Protein AF-A0A350F358-F1 (afdb_monomer)

pLDDT: mean 96.45, std 3.82, range [71.81, 98.81]

Structure (mmCIF, N/CA/C/O backbone):
data_AF-A0A350F358-F1
#
_entry.id   AF-A0A350F358-F1
#
loop_
_atom_site.group_PDB
_atom_site.id
_atom_site.type_symbol
_atom_site.label_atom_id
_atom_site.label_alt_id
_atom_site.label_comp_id
_atom_site.label_asym_id
_atom_site.label_entity_id
_atom_site.label_seq_id
_atom_site.pdbx_PDB_ins_code
_atom_site.Cartn_x
_atom_site.Cartn_y
_atom_site.Cartn_z
_atom_site.occupancy
_atom_site.B_iso_or_equiv
_atom_site.auth_seq_id
_atom_site.auth_comp_id
_atom_site.auth_asym_id
_atom_site.auth_atom_id
_atom_site.pdbx_PDB_model_num
ATOM 1 N N . PRO A 1 1 ? -9.830 5.847 17.954 1.00 71.81 1 PRO A N 1
ATOM 2 C CA . PRO A 1 1 ? -9.070 6.043 16.691 1.00 71.81 1 PRO A CA 1
ATOM 3 C C . PRO A 1 1 ? -8.195 4.807 16.429 1.00 71.81 1 PRO A C 1
ATOM 5 O O . PRO A 1 1 ? -7.842 4.141 17.400 1.00 71.81 1 PRO A O 1
ATOM 8 N N . GLY A 1 2 ? -7.980 4.416 15.168 1.00 80.62 2 GLY A N 1
ATOM 9 C CA . GLY A 1 2 ? -7.288 3.172 14.811 1.00 80.62 2 GLY A CA 1
ATOM 10 C C . GLY A 1 2 ? -8.138 1.917 15.013 1.00 80.62 2 GLY A C 1
ATOM 11 O O . GLY A 1 2 ? -8.545 1.282 14.049 1.00 80.62 2 GLY A O 1
ATOM 12 N N . LYS A 1 3 ? -8.483 1.584 16.267 1.00 89.88 3 LYS A N 1
ATOM 13 C CA . LYS A 1 3 ? -9.293 0.403 16.656 1.00 89.88 3 LYS A CA 1
ATOM 14 C C . LYS A 1 3 ? -8.821 -0.907 15.989 1.00 89.88 3 LYS A C 1
ATOM 16 O O . LYS A 1 3 ? -9.648 -1.728 15.613 1.00 89.88 3 LYS A O 1
ATOM 21 N N . GLY A 1 4 ? -7.509 -1.061 15.801 1.00 91.50 4 GLY A N 1
ATOM 22 C CA . GLY A 1 4 ? -6.914 -2.222 15.130 1.00 91.50 4 GLY A CA 1
ATOM 23 C C . GLY A 1 4 ? -6.995 -2.212 13.600 1.00 91.50 4 GLY A C 1
ATOM 24 O O . GLY A 1 4 ? -6.501 -3.153 12.992 1.00 91.50 4 GLY A O 1
ATOM 25 N N . ARG A 1 5 ? -7.560 -1.166 12.979 1.00 97.88 5 ARG A N 1
ATOM 26 C CA . ARG A 1 5 ? -7.652 -1.067 11.519 1.00 97.88 5 ARG A CA 1
ATOM 27 C C . ARG A 1 5 ? -6.280 -0.915 10.870 1.00 97.88 5 ARG A C 1
ATOM 29 O O . ARG A 1 5 ? -5.433 -0.162 11.368 1.00 97.88 5 ARG A O 1
ATOM 36 N N . HIS A 1 6 ? -6.107 -1.588 9.740 1.00 98.44 6 HIS A N 1
ATOM 37 C CA . HIS A 1 6 ? -4.877 -1.647 8.965 1.00 98.44 6 HIS A CA 1
ATOM 38 C C . HIS A 1 6 ? -5.001 -0.879 7.647 1.00 98.44 6 HIS A C 1
ATOM 40 O O . HIS A 1 6 ? -5.794 -1.234 6.781 1.00 98.44 6 HIS A O 1
ATOM 46 N N . ILE A 1 7 ? -4.184 0.162 7.494 1.00 98.69 7 ILE A N 1
ATOM 47 C CA . ILE A 1 7 ? -4.038 0.925 6.253 1.00 98.69 7 ILE A CA 1
ATOM 48 C C . ILE A 1 7 ? -2.771 0.464 5.526 1.00 98.69 7 ILE A C 1
ATOM 50 O O . ILE A 1 7 ? -1.686 0.441 6.119 1.00 98.69 7 ILE A O 1
AT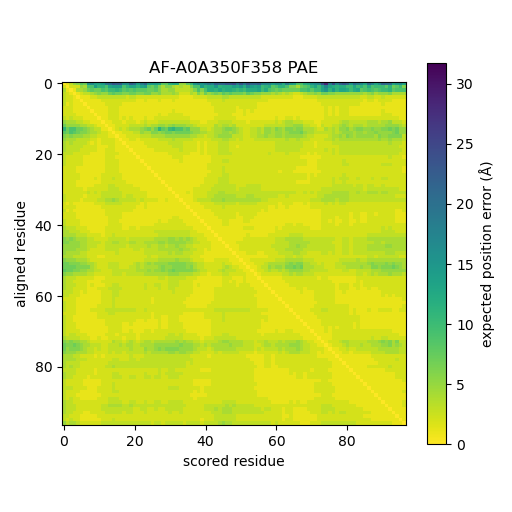OM 54 N N . VAL A 1 8 ? -2.902 0.124 4.246 1.00 98.81 8 VAL A N 1
ATOM 55 C CA . VAL A 1 8 ? -1.782 -0.204 3.358 1.00 98.81 8 VAL A CA 1
ATOM 56 C C . VAL A 1 8 ? -1.598 0.922 2.347 1.00 98.81 8 VAL A C 1
ATOM 58 O O . VAL A 1 8 ? -2.528 1.295 1.642 1.00 98.81 8 VAL A O 1
ATOM 61 N N . PHE A 1 9 ? -0.391 1.469 2.288 1.00 98.81 9 PHE A N 1
ATOM 62 C CA . PHE A 1 9 ? 0.006 2.544 1.386 1.00 98.81 9 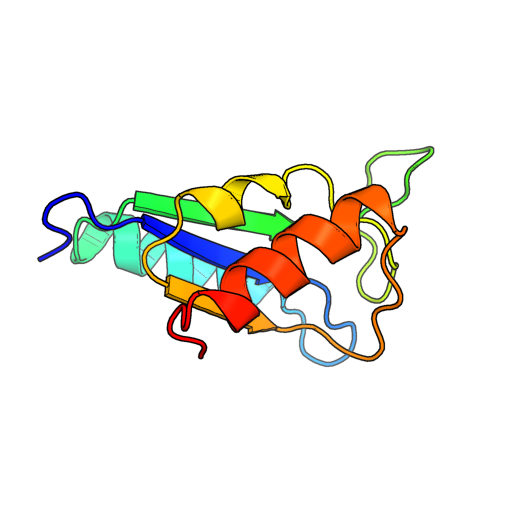PHE A CA 1
ATOM 63 C C . PHE A 1 9 ? 0.852 1.956 0.256 1.00 98.81 9 PHE A C 1
ATOM 65 O O . PHE A 1 9 ? 1.882 1.344 0.534 1.00 98.81 9 PHE A O 1
ATOM 72 N N . LEU A 1 10 ? 0.436 2.141 -0.996 1.00 98.50 10 LEU A N 1
ATOM 73 C CA . LEU A 1 10 ? 1.169 1.694 -2.182 1.00 98.50 10 LEU A CA 1
ATOM 74 C C . LEU A 1 10 ? 1.908 2.894 -2.791 1.00 98.50 10 LEU A C 1
ATOM 76 O O . LEU A 1 10 ? 1.287 3.723 -3.457 1.00 98.50 10 LEU A O 1
ATOM 80 N N . ALA A 1 11 ? 3.215 3.001 -2.535 1.00 98.06 11 ALA A N 1
ATOM 81 C CA . ALA A 1 11 ? 4.087 4.040 -3.080 1.00 98.06 11 ALA A CA 1
ATOM 82 C C . ALA A 1 11 ? 4.828 3.521 -4.318 1.00 98.06 11 ALA A C 1
ATOM 84 O O . ALA A 1 11 ? 5.607 2.572 -4.244 1.00 98.06 11 ALA A O 1
ATOM 85 N N . GLY A 1 12 ? 4.595 4.146 -5.465 1.00 95.62 12 GLY A N 1
ATOM 86 C CA . GLY A 1 12 ? 5.244 3.767 -6.720 1.00 95.62 12 GLY A CA 1
ATOM 87 C C . GLY A 1 12 ? 5.075 4.773 -7.849 1.00 95.62 12 GLY A C 1
ATOM 88 O O . GLY A 1 12 ? 5.414 4.473 -8.991 1.00 95.62 12 GLY A O 1
ATOM 89 N N . ASP A 1 13 ? 4.520 5.949 -7.567 1.00 94.00 13 ASP A N 1
ATOM 90 C CA . ASP A 1 13 ? 4.475 7.058 -8.510 1.00 94.00 13 ASP A CA 1
ATOM 91 C C . ASP A 1 13 ? 5.840 7.754 -8.613 1.00 94.00 13 ASP A C 1
ATOM 93 O O . ASP A 1 13 ? 6.490 8.001 -7.597 1.00 94.00 13 ASP A O 1
ATOM 97 N N . HIS A 1 14 ? 6.241 8.081 -9.844 1.00 88.19 14 HIS A N 1
ATOM 98 C CA . HIS A 1 14 ? 7.547 8.652 -10.183 1.00 88.19 14 HIS A CA 1
ATOM 99 C C . HIS A 1 14 ? 7.525 10.167 -10.443 1.00 88.19 14 HIS A C 1
ATOM 101 O O . HIS A 1 14 ? 8.580 10.746 -10.692 1.00 88.19 14 HIS A O 1
ATOM 107 N N . GLU A 1 15 ? 6.360 10.822 -10.392 1.00 89.19 15 GLU A N 1
ATOM 108 C CA . GLU A 1 15 ? 6.228 12.264 -10.646 1.00 89.19 15 GLU A CA 1
ATOM 109 C C . GLU A 1 15 ? 6.131 13.075 -9.343 1.00 89.19 15 GLU A C 1
ATOM 111 O O . GLU A 1 15 ? 6.658 14.184 -9.256 1.00 89.19 15 GLU A O 1
ATOM 116 N N . TYR A 1 16 ? 5.499 12.517 -8.308 1.00 92.31 16 TYR A N 1
ATOM 117 C CA . TYR A 1 16 ? 5.114 13.230 -7.086 1.00 92.31 16 TYR A CA 1
ATOM 118 C C . TYR A 1 16 ? 5.767 12.694 -5.807 1.00 92.31 16 TYR A C 1
ATOM 120 O O . TYR A 1 16 ? 5.360 13.053 -4.699 1.00 92.31 16 TYR A O 1
ATOM 128 N N . ARG A 1 17 ? 6.797 11.852 -5.950 1.00 93.31 17 ARG A N 1
ATOM 129 C CA . ARG A 1 17 ? 7.618 11.326 -4.845 1.00 93.31 17 ARG A CA 1
ATOM 130 C C . ARG A 1 17 ? 6.784 10.642 -3.758 1.00 93.31 17 ARG A C 1
ATOM 132 O O . ARG A 1 17 ? 6.865 10.954 -2.563 1.00 93.31 17 ARG A O 1
ATOM 139 N N . SER A 1 18 ? 5.934 9.710 -4.185 1.00 95.75 18 SER A N 1
ATOM 140 C CA . SER A 1 18 ? 5.081 8.912 -3.291 1.00 95.75 18 SER A CA 1
ATOM 141 C C . SER A 1 18 ? 5.879 8.173 -2.202 1.00 95.75 18 SER A C 1
ATOM 143 O O . SER A 1 18 ? 5.409 8.015 -1.074 1.00 95.75 18 SER A O 1
ATOM 145 N N . GLU A 1 19 ? 7.124 7.808 -2.505 1.00 95.38 19 GLU A N 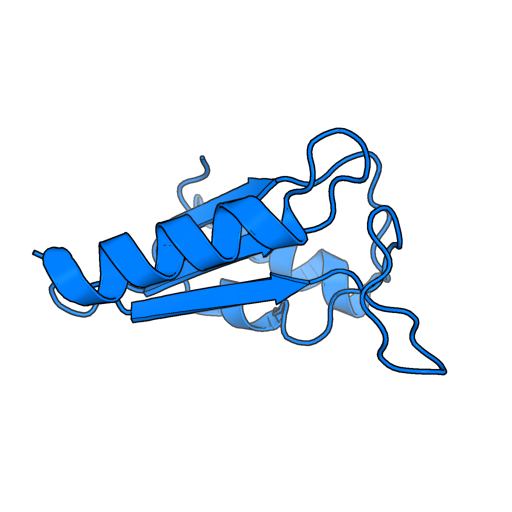1
ATOM 146 C CA . GLU A 1 19 ? 8.093 7.172 -1.619 1.00 95.38 19 GLU A CA 1
ATOM 147 C C . GLU A 1 19 ? 8.574 8.061 -0.462 1.00 95.38 19 GLU A C 1
ATOM 149 O O . GLU A 1 19 ? 9.101 7.548 0.520 1.00 95.38 19 GLU A O 1
ATOM 154 N N . GLU A 1 20 ? 8.364 9.377 -0.526 1.00 96.31 20 GLU A N 1
ATOM 155 C CA . GLU A 1 20 ? 8.650 10.297 0.583 1.00 96.31 20 GLU A CA 1
ATOM 156 C C . GLU A 1 20 ? 7.370 10.698 1.325 1.00 96.31 20 GLU A C 1
ATOM 158 O O . GLU A 1 20 ? 7.328 10.736 2.561 1.00 96.31 20 GLU A O 1
ATOM 163 N N . THR A 1 21 ? 6.298 10.963 0.575 1.00 97.19 21 THR A N 1
ATOM 164 C CA . THR A 1 21 ? 5.047 11.502 1.124 1.00 97.19 21 THR A CA 1
ATOM 165 C C . THR A 1 21 ? 4.235 10.458 1.892 1.00 97.19 21 THR A C 1
ATOM 167 O O . THR A 1 21 ? 3.778 10.740 3.007 1.00 97.19 21 THR A O 1
ATOM 170 N N . LEU A 1 22 ? 4.086 9.234 1.368 1.00 98.06 22 LEU A N 1
ATOM 171 C CA . LEU A 1 22 ? 3.292 8.197 2.035 1.00 98.06 22 LEU A CA 1
ATOM 172 C C . LEU A 1 22 ? 3.915 7.718 3.356 1.00 98.06 22 LEU A C 1
ATOM 174 O O . LEU A 1 22 ? 3.168 7.599 4.331 1.00 98.06 22 LEU A O 1
ATOM 178 N N . PRO A 1 23 ? 5.243 7.510 3.482 1.00 98.19 23 PRO A N 1
ATOM 179 C CA . PRO A 1 23 ? 5.853 7.196 4.776 1.00 98.19 23 PRO A CA 1
ATOM 180 C C . PRO A 1 23 ? 5.639 8.275 5.833 1.00 98.19 23 PRO A C 1
ATOM 182 O O . PRO A 1 23 ? 5.385 7.954 6.998 1.00 98.19 23 PRO A O 1
ATOM 185 N N . ALA A 1 24 ? 5.706 9.553 5.452 1.00 98.25 24 ALA A N 1
ATOM 186 C CA . ALA A 1 24 ? 5.439 10.653 6.372 1.00 98.25 24 ALA A CA 1
ATOM 187 C C . ALA A 1 24 ? 3.986 10.618 6.874 1.00 98.25 24 A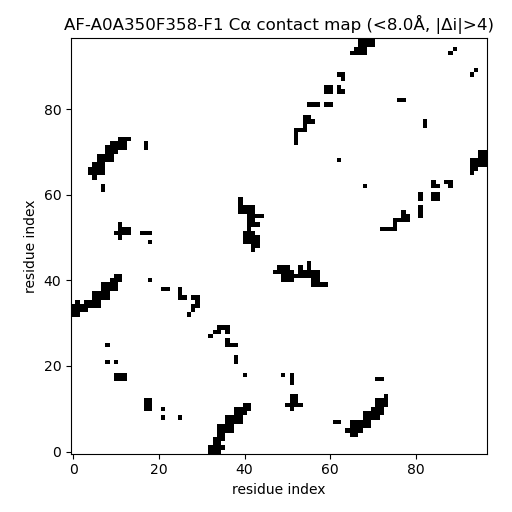LA A C 1
ATOM 189 O O . ALA A 1 24 ? 3.747 10.661 8.085 1.00 98.25 24 ALA A O 1
ATOM 190 N N . LEU A 1 25 ? 3.022 10.457 5.962 1.00 98.38 25 LEU A N 1
ATOM 191 C CA . LEU A 1 25 ? 1.602 10.358 6.303 1.00 98.38 25 LEU A CA 1
ATOM 192 C C . LEU A 1 25 ? 1.301 9.126 7.171 1.00 98.38 25 LEU A C 1
ATOM 194 O O . LEU A 1 25 ? 0.644 9.242 8.207 1.00 98.38 25 LEU A O 1
ATOM 198 N N . ALA A 1 26 ? 1.831 7.959 6.802 1.00 98.38 26 ALA A N 1
ATOM 199 C CA . ALA A 1 26 ? 1.673 6.717 7.551 1.00 98.38 26 ALA A CA 1
ATOM 200 C C . ALA A 1 26 ? 2.190 6.851 8.991 1.00 98.38 26 ALA A C 1
ATOM 202 O O . ALA A 1 26 ? 1.510 6.429 9.930 1.00 98.38 26 ALA A O 1
ATOM 203 N N . ARG A 1 27 ? 3.352 7.495 9.186 1.00 98.19 27 ARG A N 1
ATOM 204 C CA . ARG A 1 27 ? 3.913 7.780 10.518 1.00 98.19 27 ARG A CA 1
ATOM 205 C C . ARG A 1 27 ? 3.014 8.696 11.341 1.00 98.19 27 ARG A C 1
ATOM 207 O O . ARG A 1 27 ? 2.838 8.443 12.533 1.00 98.19 27 ARG A O 1
ATOM 214 N N . LEU A 1 28 ? 2.438 9.735 10.732 1.00 98.19 28 LEU A N 1
ATOM 215 C CA . LEU A 1 28 ? 1.500 10.629 11.415 1.00 98.19 28 LEU A CA 1
ATOM 216 C C . LEU A 1 28 ? 0.230 9.882 11.845 1.00 98.19 28 LEU A C 1
ATOM 218 O O . LEU A 1 28 ? -0.173 9.976 13.004 1.00 98.19 28 LEU A O 1
ATOM 222 N N . LEU A 1 29 ? -0.361 9.084 10.952 1.00 97.94 29 LEU A N 1
ATOM 223 C CA . LEU A 1 29 ? -1.564 8.295 11.237 1.00 97.94 29 LEU A CA 1
ATOM 224 C C . LEU A 1 29 ? -1.324 7.222 12.304 1.00 97.94 29 LEU A C 1
ATOM 226 O O . LEU A 1 29 ? -2.158 7.046 13.195 1.00 97.94 29 LEU A O 1
ATOM 230 N N . ALA A 1 30 ? -0.170 6.557 12.273 1.00 97.31 30 ALA A N 1
ATOM 231 C CA . ALA A 1 30 ? 0.207 5.589 13.294 1.00 97.31 30 ALA A CA 1
ATOM 232 C C . ALA A 1 30 ? 0.399 6.265 14.662 1.00 97.31 30 ALA A C 1
ATOM 234 O O . ALA A 1 30 ? -0.203 5.848 15.651 1.00 97.31 30 ALA A O 1
ATOM 235 N N . LYS A 1 31 ? 1.183 7.352 14.719 1.00 96.88 31 LYS A N 1
ATOM 236 C CA . LYS A 1 31 ? 1.540 8.034 15.973 1.00 96.88 31 LYS A CA 1
ATOM 237 C C . LYS A 1 31 ? 0.367 8.773 16.616 1.00 96.88 31 LYS A C 1
ATOM 239 O O . LYS A 1 31 ? 0.217 8.727 17.833 1.00 96.88 31 LYS A O 1
ATOM 244 N N . HIS A 1 32 ? -0.431 9.480 15.821 1.00 97.06 32 HIS A N 1
ATOM 245 C CA . HIS A 1 32 ? -1.459 10.391 16.335 1.00 97.06 32 HIS A CA 1
ATOM 246 C C . HIS A 1 32 ? -2.868 9.796 16.303 1.00 97.06 32 HIS A C 1
ATOM 248 O O . HIS A 1 32 ? -3.728 10.227 17.069 1.00 97.06 32 HIS A O 1
ATOM 254 N N . HIS A 1 33 ? -3.111 8.791 15.457 1.00 96.62 33 HIS A N 1
ATOM 255 C CA . HIS A 1 33 ? -4.445 8.220 15.268 1.00 96.62 33 HIS A CA 1
ATOM 256 C C . HIS A 1 33 ? -4.519 6.705 15.514 1.00 96.62 33 HIS A C 1
ATOM 258 O O . HIS A 1 33 ? -5.615 6.148 15.453 1.00 96.62 33 HIS A O 1
ATOM 264 N N . GLY A 1 34 ? -3.408 6.044 15.864 1.00 95.94 34 GLY A N 1
ATOM 265 C CA . GLY A 1 34 ? -3.385 4.653 16.332 1.00 95.94 34 GLY A CA 1
ATOM 266 C C . GLY A 1 34 ? -3.712 3.603 15.267 1.00 95.94 34 GLY A C 1
ATOM 267 O O . GLY A 1 34 ? -4.112 2.492 15.615 1.00 95.94 34 GLY A O 1
ATOM 268 N N . PHE A 1 35 ? -3.605 3.945 13.981 1.00 98.19 35 PHE A N 1
ATOM 269 C CA . PHE A 1 35 ? -3.758 2.979 12.892 1.00 98.19 35 PHE A CA 1
ATOM 270 C C . PHE A 1 35 ? -2.528 2.076 12.784 1.00 98.19 35 PHE A C 1
ATOM 272 O O . PHE A 1 35 ? -1.398 2.527 12.975 1.00 98.19 35 PHE A O 1
ATOM 279 N N . LYS A 1 36 ? -2.742 0.809 12.416 1.00 98.19 36 LYS A N 1
ATOM 280 C CA . LYS A 1 36 ? -1.660 -0.021 11.883 1.00 98.19 36 LYS A CA 1
ATOM 281 C C . LYS A 1 36 ? -1.415 0.447 10.449 1.00 98.19 36 LYS A C 1
ATOM 283 O O . LYS A 1 36 ? -2.342 0.430 9.645 1.00 98.19 36 LYS A O 1
ATOM 288 N N . CYS A 1 37 ? -0.194 0.863 10.133 1.00 98.50 37 CYS A N 1
ATOM 289 C CA . CYS A 1 37 ? 0.165 1.348 8.802 1.00 98.50 37 CYS A CA 1
ATOM 290 C C . CYS A 1 37 ? 1.283 0.482 8.219 1.00 98.50 37 CYS A C 1
ATOM 292 O O . CYS A 1 37 ? 2.302 0.279 8.877 1.00 98.50 37 CYS A O 1
ATOM 294 N N . THR A 1 38 ? 1.112 0.025 6.981 1.00 98.69 38 THR A N 1
ATOM 295 C CA . THR A 1 38 ? 2.178 -0.594 6.180 1.00 98.69 38 THR A CA 1
ATOM 296 C C . THR A 1 38 ? 2.390 0.247 4.934 1.00 98.69 38 THR A C 1
ATOM 298 O O . THR A 1 38 ? 1.416 0.585 4.270 1.00 98.69 38 THR A O 1
ATOM 301 N N . VAL A 1 39 ? 3.639 0.576 4.613 1.00 98.62 39 VAL A N 1
ATOM 302 C CA . VAL A 1 39 ? 3.986 1.256 3.360 1.00 98.62 39 VAL A CA 1
ATOM 303 C C . VAL A 1 39 ? 4.783 0.294 2.502 1.00 98.62 39 VAL A C 1
ATOM 305 O O . VAL A 1 39 ? 5.775 -0.264 2.968 1.00 98.62 39 VAL A O 1
ATOM 308 N N . LEU A 1 40 ? 4.311 0.088 1.281 1.00 98.44 40 LEU A N 1
ATOM 309 C CA . LEU A 1 40 ? 4.947 -0.734 0.268 1.00 98.44 40 LEU A CA 1
ATOM 310 C C . LEU A 1 40 ? 5.525 0.177 -0.806 1.00 98.44 40 LEU A C 1
ATOM 312 O O . LEU A 1 40 ? 4.935 1.209 -1.125 1.00 98.44 40 LEU A O 1
ATOM 316 N N . PHE A 1 41 ? 6.663 -0.224 -1.361 1.00 98.06 41 PHE A N 1
ATOM 317 C CA . PHE A 1 41 ? 7.381 0.535 -2.375 1.00 98.06 41 PHE A CA 1
ATOM 318 C C . PHE A 1 41 ? 7.550 -0.303 -3.631 1.00 98.06 41 PHE A C 1
ATOM 320 O O . PHE A 1 41 ? 7.709 -1.523 -3.552 1.00 98.06 41 PHE A O 1
ATOM 327 N N . THR A 1 42 ? 7.567 0.356 -4.783 1.00 97.38 42 THR A N 1
ATOM 328 C CA . THR A 1 42 ? 8.092 -0.258 -5.997 1.00 97.38 42 THR A CA 1
ATOM 329 C C . THR A 1 42 ? 9.613 -0.332 -5.917 1.00 97.38 42 THR A C 1
ATOM 331 O 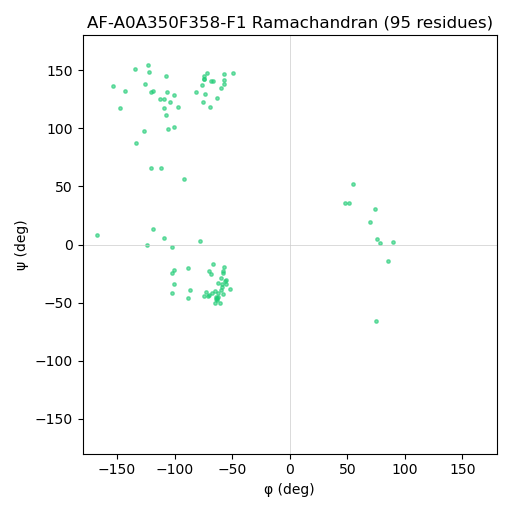O . THR A 1 42 ? 10.274 0.665 -5.615 1.00 97.38 42 THR A O 1
ATOM 334 N N . VAL A 1 43 ? 10.179 -1.511 -6.168 1.00 97.56 43 VAL A N 1
ATOM 335 C CA . VAL A 1 43 ? 11.621 -1.757 -6.016 1.00 97.56 43 VAL A CA 1
ATOM 336 C C . VAL A 1 43 ? 12.199 -2.504 -7.206 1.00 97.56 43 VAL A C 1
ATOM 338 O O . VAL A 1 43 ? 11.512 -3.294 -7.856 1.00 97.56 43 VAL A O 1
ATOM 341 N N . ASP A 1 44 ? 13.477 -2.283 -7.486 1.00 96.56 44 ASP A N 1
ATOM 342 C CA . ASP A 1 44 ? 14.240 -3.118 -8.408 1.00 96.56 44 ASP A CA 1
ATOM 343 C C . ASP A 1 44 ? 14.334 -4.559 -7.858 1.00 96.56 44 ASP A C 1
ATOM 345 O O . ASP A 1 44 ? 14.731 -4.752 -6.707 1.00 96.56 44 ASP A O 1
ATOM 349 N N . PRO A 1 45 ? 13.947 -5.591 -8.629 1.00 94.44 45 PRO A N 1
ATOM 350 C CA . PRO A 1 45 ? 13.944 -6.970 -8.144 1.00 94.44 45 PRO A CA 1
ATOM 351 C C . PRO A 1 45 ? 15.347 -7.562 -7.937 1.00 94.44 45 PRO A C 1
ATOM 353 O O . PRO A 1 45 ? 15.483 -8.527 -7.188 1.00 94.44 45 PRO A O 1
ATOM 356 N N . ALA A 1 46 ? 16.378 -7.029 -8.596 1.00 96.31 46 ALA A N 1
ATOM 357 C CA . ALA A 1 46 ? 17.752 -7.501 -8.477 1.00 96.31 46 ALA A CA 1
ATOM 358 C C . ALA A 1 46 ? 18.493 -6.836 -7.310 1.00 96.31 46 ALA A C 1
ATOM 360 O O . ALA A 1 46 ? 19.266 -7.506 -6.625 1.00 96.31 46 ALA A O 1
ATOM 361 N N . THR A 1 47 ? 18.270 -5.540 -7.076 1.00 97.25 47 THR A N 1
ATOM 362 C CA . THR A 1 47 ? 18.994 -4.777 -6.042 1.00 97.25 47 THR A CA 1
ATOM 363 C C . THR A 1 47 ? 18.185 -4.546 -4.768 1.00 97.25 47 THR A C 1
ATOM 365 O O . THR A 1 47 ? 18.766 -4.362 -3.700 1.00 97.25 47 THR A O 1
ATOM 368 N N . GLY A 1 48 ? 16.853 -4.563 -4.853 1.00 95.50 48 GLY A N 1
ATOM 369 C CA . GLY A 1 48 ? 15.954 -4.196 -3.757 1.00 95.50 48 GLY A CA 1
ATOM 370 C C . GLY A 1 48 ? 15.857 -2.686 -3.505 1.00 95.50 48 GLY A C 1
ATOM 371 O O . GLY A 1 48 ? 15.202 -2.273 -2.548 1.00 95.50 48 GLY A O 1
ATOM 372 N N . GLU A 1 49 ? 16.492 -1.855 -4.334 1.00 97.31 49 GLU A N 1
ATOM 373 C CA . GLU A 1 49 ? 16.416 -0.398 -4.213 1.00 97.31 49 GLU A CA 1
ATOM 374 C C . GLU A 1 49 ? 15.040 0.127 -4.631 1.00 97.31 49 GLU A C 1
ATOM 376 O O . GLU A 1 49 ? 14.395 -0.420 -5.525 1.00 97.31 49 GLU A O 1
ATOM 381 N N . ILE A 1 50 ? 14.592 1.215 -4.001 1.00 96.25 50 ILE A N 1
ATOM 382 C CA . ILE A 1 50 ? 13.329 1.871 -4.357 1.00 96.25 50 ILE A CA 1
ATOM 383 C C . ILE A 1 50 ? 13.482 2.524 -5.729 1.00 96.25 50 ILE A C 1
ATOM 385 O O . ILE A 1 50 ? 14.279 3.444 -5.904 1.00 96.25 50 ILE A O 1
ATOM 389 N N . VAL A 1 51 ? 12.668 2.074 -6.681 1.00 95.31 51 VAL A N 1
ATOM 390 C CA . VAL A 1 51 ? 12.606 2.618 -8.038 1.00 95.31 51 VAL A CA 1
ATOM 391 C C . VAL A 1 51 ? 11.149 2.975 -8.323 1.00 95.31 51 VAL A C 1
ATOM 393 O O . VAL A 1 51 ? 10.346 2.090 -8.649 1.00 95.31 51 VAL A O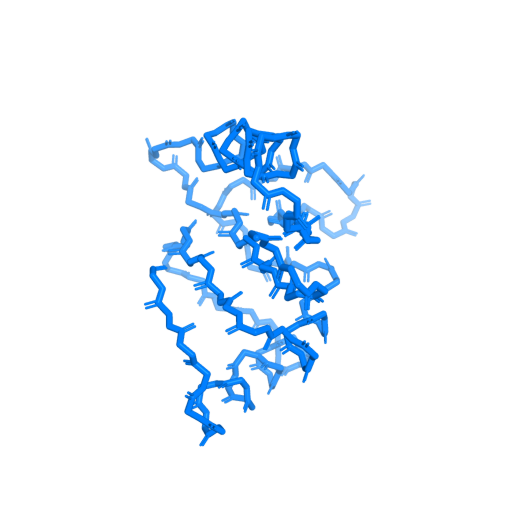 1
ATOM 396 N N . PRO A 1 52 ? 10.768 4.256 -8.167 1.00 92.12 52 PRO A N 1
ATOM 397 C CA . PRO A 1 52 ? 9.435 4.722 -8.519 1.00 92.12 52 PRO A CA 1
ATOM 398 C C . PRO A 1 52 ? 9.130 4.428 -9.990 1.00 92.12 52 PRO A C 1
ATOM 400 O O . PRO A 1 52 ? 10.004 4.528 -10.849 1.00 92.12 52 PRO A O 1
ATOM 403 N N . GLY A 1 53 ? 7.893 4.049 -10.295 1.00 91.38 53 GLY A N 1
ATOM 404 C CA . GLY A 1 53 ? 7.492 3.665 -11.647 1.00 91.38 53 GLY A CA 1
ATOM 405 C C . GLY A 1 53 ? 7.752 2.196 -11.995 1.00 91.38 53 GLY A C 1
ATOM 406 O O . GLY A 1 53 ? 7.153 1.719 -12.953 1.00 91.38 53 GLY A O 1
ATOM 407 N N . ASN A 1 54 ? 8.548 1.453 -11.218 1.00 93.25 54 ASN A N 1
ATOM 408 C CA . ASN A 1 54 ? 8.783 0.034 -11.484 1.00 93.25 54 ASN A CA 1
ATOM 409 C C . ASN A 1 54 ? 7.574 -0.840 -11.108 1.00 93.25 54 ASN A C 1
ATOM 411 O O . ASN A 1 54 ? 6.957 -0.658 -10.065 1.00 93.25 54 ASN A O 1
ATOM 415 N N . SER A 1 55 ? 7.287 -1.867 -11.900 1.00 96.00 55 SER A N 1
ATOM 416 C CA . SER A 1 55 ? 6.172 -2.787 -11.666 1.00 96.00 55 SER A CA 1
ATOM 417 C C . SER A 1 55 ? 6.586 -4.006 -10.851 1.00 96.00 55 SER A C 1
ATOM 419 O O . SER A 1 55 ? 6.402 -5.139 -11.270 1.00 96.00 55 SER A O 1
ATOM 421 N N . ASN A 1 56 ? 7.141 -3.778 -9.664 1.00 97.62 56 ASN A N 1
ATOM 422 C CA . ASN A 1 56 ? 7.457 -4.836 -8.708 1.00 97.62 56 ASN A CA 1
ATOM 423 C C . ASN A 1 56 ? 7.308 -4.308 -7.280 1.00 97.62 56 ASN A C 1
ATOM 425 O O . ASN A 1 56 ? 8.032 -3.397 -6.886 1.00 97.62 56 ASN A O 1
ATOM 429 N N . MET A 1 57 ? 6.385 -4.884 -6.512 1.00 98.00 57 MET A N 1
ATOM 430 C CA . MET A 1 57 ? 6.069 -4.463 -5.147 1.00 98.00 57 MET A CA 1
ATOM 431 C C . MET A 1 57 ? 5.988 -5.670 -4.201 1.00 98.00 57 MET A C 1
ATOM 433 O O . MET A 1 57 ? 4.909 -6.226 -3.979 1.00 98.00 57 MET A O 1
ATOM 437 N N . PRO A 1 58 ? 7.123 -6.094 -3.622 1.00 97.81 58 PRO A N 1
ATOM 438 C CA . PRO A 1 58 ? 7.136 -7.123 -2.591 1.00 97.81 58 PRO A CA 1
ATOM 439 C C . PRO A 1 58 ? 6.251 -6.736 -1.399 1.00 97.81 58 PRO A C 1
ATOM 441 O O . PRO A 1 58 ? 6.270 -5.589 -0.949 1.00 97.81 58 PRO A O 1
ATOM 444 N N . GLY A 1 59 ? 5.484 -7.692 -0.871 1.00 97.94 59 GLY A N 1
ATOM 445 C CA . GLY A 1 59 ? 4.581 -7.462 0.257 1.00 97.94 59 GLY A CA 1
ATOM 446 C C . GLY A 1 59 ? 3.165 -7.029 -0.130 1.00 97.94 59 GLY A C 1
ATOM 447 O O . GLY A 1 59 ? 2.357 -6.773 0.767 1.00 97.94 59 GLY A O 1
ATOM 448 N N . ILE A 1 60 ? 2.831 -6.938 -1.425 1.00 98.31 60 ILE A N 1
ATOM 449 C CA . ILE A 1 60 ? 1.490 -6.554 -1.906 1.00 98.31 60 ILE A CA 1
ATOM 450 C C . ILE A 1 60 ? 0.373 -7.482 -1.399 1.00 98.31 60 ILE A C 1
ATOM 452 O O . ILE A 1 60 ? -0.765 -7.042 -1.248 1.00 98.31 60 ILE A O 1
ATOM 456 N N . GLU A 1 61 ? 0.698 -8.721 -1.021 1.00 98.62 61 GLU A N 1
ATOM 457 C CA . GLU A 1 61 ? -0.194 -9.660 -0.332 1.00 98.62 61 GLU A CA 1
ATOM 458 C C . GLU A 1 61 ? -0.760 -9.121 0.988 1.00 98.62 61 GLU A C 1
ATOM 460 O O . GLU A 1 61 ? -1.805 -9.567 1.454 1.00 98.62 61 GLU A O 1
ATOM 465 N N . THR A 1 62 ? -0.131 -8.095 1.570 1.00 98.69 62 THR A N 1
ATOM 466 C CA . THR A 1 62 ? -0.646 -7.390 2.753 1.00 98.69 62 THR A CA 1
ATOM 467 C C . THR A 1 62 ? -2.046 -6.800 2.516 1.00 98.69 62 THR A C 1
ATOM 469 O O . THR A 1 62 ? -2.811 -6.624 3.471 1.00 98.69 62 THR A O 1
ATOM 472 N N . LEU A 1 63 ? -2.416 -6.527 1.256 1.00 98.62 63 LEU A N 1
ATOM 473 C CA . LEU A 1 63 ? -3.759 -6.075 0.883 1.00 98.62 63 LEU A CA 1
ATOM 474 C C . LEU A 1 63 ? -4.856 -7.084 1.259 1.00 98.62 63 LEU A C 1
ATOM 476 O O . LEU A 1 63 ? -5.973 -6.671 1.587 1.00 98.62 63 LEU A O 1
ATOM 480 N N . ASP A 1 64 ? -4.548 -8.383 1.310 1.00 98.38 64 ASP A N 1
ATOM 481 C CA . ASP A 1 64 ? -5.521 -9.437 1.626 1.00 98.38 64 ASP A CA 1
ATOM 482 C C . ASP A 1 64 ? -6.208 -9.198 2.983 1.00 98.38 64 ASP A C 1
ATOM 484 O O . ASP A 1 64 ? -7.394 -9.488 3.140 1.00 98.38 64 ASP A O 1
ATOM 488 N N . SER A 1 65 ? -5.501 -8.583 3.941 1.00 97.94 65 SER A N 1
ATOM 489 C CA . SER A 1 65 ? -6.019 -8.248 5.277 1.00 97.94 65 SER A CA 1
ATOM 490 C C . SER A 1 65 ? -6.246 -6.751 5.531 1.00 97.94 65 SER A C 1
ATOM 492 O O . SER A 1 65 ? -6.535 -6.368 6.662 1.00 97.94 65 SER A O 1
ATOM 494 N N . ALA A 1 66 ? -6.072 -5.886 4.529 1.00 98.56 66 ALA A N 1
ATOM 495 C CA . ALA A 1 66 ? -6.148 -4.438 4.720 1.00 98.56 66 ALA A CA 1
ATOM 496 C C . ALA A 1 66 ? -7.594 -3.940 4.912 1.00 98.56 66 ALA A C 1
ATOM 498 O O . ALA A 1 66 ? -8.519 -4.385 4.231 1.00 98.56 66 ALA A O 1
ATOM 499 N N . ASP A 1 67 ? -7.788 -2.953 5.784 1.00 98.50 67 ASP A N 1
ATOM 500 C CA . ASP A 1 67 ? -9.066 -2.246 5.938 1.00 98.50 67 ASP A CA 1
ATOM 501 C C . ASP A 1 67 ? -9.184 -1.041 4.997 1.00 98.50 67 ASP A C 1
ATOM 503 O O . ASP A 1 67 ? -10.293 -0.577 4.754 1.00 98.50 67 ASP A O 1
ATOM 507 N N . LEU A 1 68 ? -8.059 -0.523 4.491 1.00 98.56 68 LEU A N 1
ATOM 508 C CA . LEU A 1 68 ? -7.971 0.599 3.551 1.00 98.56 68 LEU A CA 1
ATOM 509 C C . LEU A 1 68 ? -6.691 0.486 2.717 1.00 98.56 68 LEU A C 1
ATOM 511 O O . LEU A 1 68 ? -5.619 0.246 3.280 1.00 98.56 68 LEU A O 1
ATOM 515 N N . ALA A 1 69 ? -6.799 0.722 1.412 1.00 98.75 69 ALA A N 1
ATOM 516 C CA . ALA A 1 69 ? -5.662 0.931 0.527 1.00 98.75 69 ALA A CA 1
ATOM 517 C C . ALA A 1 69 ? -5.557 2.414 0.147 1.00 98.75 69 ALA A C 1
ATOM 519 O O . ALA A 1 69 ? -6.544 3.028 -0.253 1.00 98.75 69 ALA A O 1
ATOM 520 N N . VAL A 1 70 ? -4.358 2.978 0.264 1.00 98.62 70 VAL A N 1
ATOM 521 C CA . VAL A 1 70 ? -4.016 4.298 -0.279 1.00 98.62 70 VAL A CA 1
ATOM 522 C C . VAL A 1 70 ? -3.116 4.067 -1.481 1.00 98.62 70 VAL A C 1
ATOM 524 O O . VAL A 1 70 ? -1.993 3.579 -1.325 1.00 98.62 70 VAL A O 1
ATOM 527 N N . VAL A 1 71 ? -3.618 4.359 -2.676 1.00 97.94 71 VAL A N 1
ATOM 528 C CA . VAL A 1 71 ? -2.989 3.967 -3.939 1.00 97.94 71 VAL A CA 1
ATOM 529 C C . VAL A 1 71 ? -2.342 5.186 -4.582 1.00 97.94 71 VAL A C 1
ATOM 531 O O . VAL A 1 71 ? -3.001 5.969 -5.256 1.00 97.94 71 VAL A O 1
ATOM 534 N N . TYR A 1 72 ? -1.024 5.326 -4.418 1.00 97.19 72 TYR A N 1
ATOM 535 C CA . TYR A 1 72 ? -0.244 6.374 -5.079 1.00 97.19 72 TYR A CA 1
ATOM 536 C C . TYR A 1 72 ? 0.695 5.756 -6.114 1.00 97.19 72 TYR A C 1
ATOM 538 O O . TYR A 1 72 ? 1.922 5.748 -5.982 1.00 97.19 72 TYR A O 1
ATOM 546 N N . LEU A 1 73 ? 0.069 5.184 -7.139 1.00 95.62 73 LEU A N 1
ATOM 547 C CA . LEU A 1 73 ? 0.718 4.453 -8.219 1.00 95.62 73 LEU A CA 1
ATOM 548 C C . LEU A 1 73 ? 0.361 5.067 -9.566 1.00 95.62 73 LEU A C 1
ATOM 550 O O . LEU A 1 73 ? -0.725 5.617 -9.745 1.00 95.62 73 LEU A O 1
ATOM 554 N N . ARG A 1 74 ? 1.243 4.882 -10.548 1.00 91.75 74 ARG A N 1
ATOM 555 C CA . ARG A 1 74 ? 0.994 5.300 -11.924 1.00 91.75 74 ARG A CA 1
ATOM 556 C C . ARG A 1 74 ? 1.575 4.307 -12.920 1.00 91.75 74 ARG A C 1
ATOM 558 O O . ARG A 1 74 ? 2.723 3.905 -12.777 1.00 91.75 74 ARG A O 1
ATOM 565 N N . PHE A 1 75 ? 0.761 3.933 -13.912 1.00 91.81 75 PHE A N 1
ATOM 566 C CA . PHE A 1 75 ? 1.113 3.045 -15.032 1.00 91.81 75 PHE A CA 1
ATOM 567 C C . PHE A 1 75 ? 1.758 1.708 -14.628 1.00 91.81 75 PHE A C 1
ATOM 569 O O . PHE A 1 75 ? 2.619 1.196 -15.336 1.00 91.81 75 PHE A O 1
ATOM 576 N N . GLN A 1 76 ? 1.329 1.132 -13.501 1.00 92.31 76 GLN A N 1
ATOM 577 C CA . GLN A 1 76 ? 1.889 -0.122 -13.008 1.00 92.31 76 GLN A CA 1
ATOM 578 C C . GLN A 1 76 ? 1.281 -1.342 -13.698 1.00 92.31 76 GLN A C 1
ATOM 580 O O . GLN A 1 76 ? 0.061 -1.489 -13.772 1.00 92.31 76 GLN A O 1
ATOM 585 N N . ALA A 1 77 ? 2.153 -2.239 -14.147 1.00 95.50 77 ALA A N 1
ATOM 586 C CA . ALA A 1 77 ? 1.829 -3.531 -14.729 1.00 95.50 77 ALA A CA 1
ATOM 587 C C . ALA A 1 77 ? 2.484 -4.640 -13.893 1.00 95.50 77 ALA A C 1
ATOM 589 O O . ALA A 1 77 ? 3.421 -5.302 -14.339 1.00 95.50 77 ALA A O 1
ATOM 590 N N . PHE A 1 78 ? 2.034 -4.792 -12.642 1.00 97.44 78 PHE A N 1
ATOM 591 C CA . PHE A 1 78 ? 2.602 -5.785 -11.727 1.00 97.44 78 PHE A CA 1
ATOM 592 C C . PHE A 1 78 ? 2.518 -7.211 -12.302 1.00 97.44 78 PHE A C 1
ATOM 594 O O . PHE A 1 78 ? 1.526 -7.538 -12.965 1.00 97.44 78 PHE A O 1
ATOM 601 N N . PRO A 1 79 ? 3.502 -8.079 -11.998 1.00 97.69 79 PRO A N 1
ATOM 602 C CA . PRO A 1 79 ? 3.447 -9.498 -12.304 1.00 97.69 79 PRO A CA 1
ATOM 603 C C . PRO A 1 79 ? 2.129 -10.141 -11.847 1.00 97.69 79 PRO A C 1
ATOM 605 O O . PRO A 1 79 ? 1.574 -9.722 -10.823 1.00 97.69 79 PRO A O 1
ATOM 608 N N . PRO A 1 80 ? 1.612 -11.164 -12.554 1.00 98.12 80 PRO A N 1
ATOM 609 C CA . PRO A 1 80 ? 0.317 -11.774 -12.243 1.00 98.12 80 PRO A CA 1
ATOM 610 C C . PRO A 1 80 ? 0.158 -12.206 -10.777 1.00 98.12 80 PRO A C 1
ATOM 612 O O . PRO A 1 80 ? -0.907 -12.032 -10.182 1.00 98.12 80 PRO A O 1
ATOM 615 N N . GLU A 1 81 ? 1.221 -12.728 -10.167 1.00 97.56 81 GLU A N 1
ATOM 616 C CA . GLU A 1 81 ? 1.242 -13.179 -8.778 1.00 97.56 81 GLU A CA 1
ATOM 617 C C . GLU A 1 81 ? 1.114 -12.047 -7.754 1.00 97.56 81 GLU A C 1
ATOM 619 O O . GLU A 1 81 ? 0.635 -12.299 -6.649 1.00 97.56 81 GLU A O 1
ATOM 624 N N . GLN A 1 82 ? 1.503 -10.825 -8.121 1.00 98.25 82 GLN A N 1
ATOM 625 C CA . GLN A 1 82 ? 1.322 -9.610 -7.327 1.00 98.25 82 GLN A CA 1
ATOM 626 C C . GLN A 1 82 ? -0.037 -8.971 -7.633 1.00 98.25 82 GLN A C 1
ATOM 628 O O . GLN A 1 82 ? -0.807 -8.657 -6.724 1.00 98.25 82 GLN A O 1
ATOM 633 N N . MET A 1 83 ? -0.378 -8.858 -8.920 1.00 98.00 83 MET A N 1
ATOM 634 C CA . MET A 1 83 ? -1.625 -8.255 -9.388 1.00 98.00 83 MET A CA 1
ATOM 635 C C . MET A 1 83 ? -2.867 -8.967 -8.834 1.00 98.00 83 MET A C 1
ATOM 637 O O . MET A 1 83 ? -3.852 -8.305 -8.509 1.00 98.00 83 MET A O 1
ATOM 641 N N . ARG A 1 84 ? -2.824 -10.295 -8.639 1.00 98.50 84 ARG A N 1
ATOM 642 C CA . ARG A 1 84 ? -3.948 -11.052 -8.056 1.00 98.50 84 ARG A CA 1
ATOM 643 C C . ARG A 1 84 ? -4.395 -10.525 -6.688 1.00 98.50 84 ARG A C 1
ATOM 645 O O . ARG A 1 84 ? -5.583 -10.574 -6.397 1.00 98.50 84 ARG A O 1
ATOM 652 N N . HIS A 1 85 ? -3.473 -10.025 -5.861 1.00 98.62 85 HIS A N 1
ATOM 653 C CA . HIS A 1 85 ? -3.790 -9.490 -4.533 1.00 98.62 85 HIS A CA 1
ATOM 654 C C . HIS A 1 85 ? -4.491 -8.140 -4.630 1.00 98.62 85 HIS A C 1
ATOM 656 O O . HIS A 1 85 ? -5.469 -7.884 -3.930 1.00 98.62 85 HIS A O 1
ATOM 662 N N . PHE A 1 86 ? -4.021 -7.293 -5.547 1.00 98.25 86 PHE A N 1
ATOM 663 C CA . PHE A 1 86 ? -4.655 -6.013 -5.825 1.00 98.25 86 PHE A CA 1
ATOM 664 C C . PHE A 1 86 ? -6.069 -6.204 -6.390 1.00 98.25 86 PHE A C 1
ATOM 666 O O . PHE A 1 86 ? -7.012 -5.592 -5.896 1.00 98.25 86 PHE A O 1
ATOM 673 N N . ILE A 1 87 ? -6.242 -7.120 -7.348 1.00 98.31 87 ILE A N 1
ATOM 674 C CA . ILE A 1 87 ? -7.560 -7.479 -7.894 1.00 98.31 87 ILE A CA 1
ATOM 675 C C . ILE A 1 87 ? -8.469 -8.034 -6.792 1.00 98.31 87 ILE A C 1
ATOM 677 O O . ILE A 1 87 ? -9.568 -7.525 -6.606 1.00 98.31 87 ILE A O 1
ATOM 681 N N . ALA A 1 88 ? -8.002 -9.006 -6.001 1.00 98.69 88 ALA A N 1
ATOM 682 C CA . ALA A 1 88 ? -8.799 -9.594 -4.923 1.00 98.69 88 ALA A CA 1
ATOM 683 C C . ALA A 1 88 ? -9.246 -8.554 -3.879 1.00 98.69 88 ALA A C 1
ATOM 685 O O . ALA A 1 88 ? -10.363 -8.639 -3.366 1.00 98.69 88 ALA A O 1
ATOM 686 N N . TYR A 1 89 ? -8.401 -7.560 -3.576 1.00 98.75 89 TYR A N 1
ATOM 687 C CA . TYR A 1 89 ? -8.749 -6.437 -2.704 1.00 98.75 89 TYR A CA 1
ATOM 688 C C . TYR A 1 89 ? -9.895 -5.584 -3.264 1.00 98.75 89 TYR A C 1
ATOM 690 O O . TYR A 1 89 ? -10.820 -5.224 -2.528 1.00 98.75 89 TYR A O 1
ATOM 698 N N . LEU A 1 90 ? -9.840 -5.267 -4.558 1.00 98.38 90 LEU A N 1
ATOM 699 C CA . LEU A 1 90 ? -10.867 -4.475 -5.232 1.00 98.38 90 LEU A CA 1
ATOM 700 C C . LEU A 1 90 ? -12.173 -5.262 -5.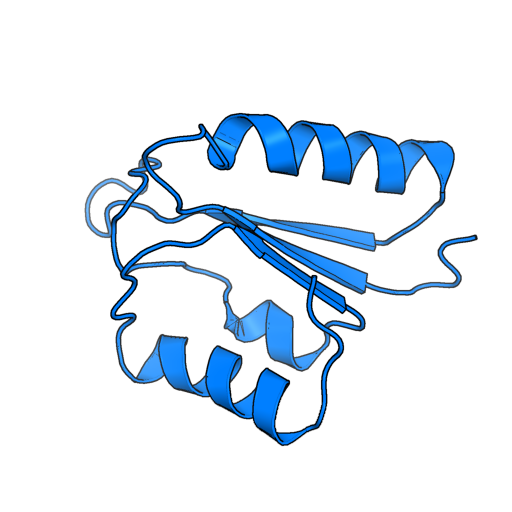392 1.00 98.38 90 LEU A C 1
ATOM 702 O O . LEU A 1 90 ? -13.237 -4.736 -5.073 1.00 98.38 90 LEU A O 1
ATOM 706 N N . ASP A 1 91 ? -12.099 -6.532 -5.794 1.00 98.50 91 ASP A N 1
ATOM 707 C CA . ASP A 1 91 ? -13.263 -7.400 -6.016 1.00 98.50 91 ASP A CA 1
ATOM 708 C C . ASP A 1 91 ? -14.074 -7.631 -4.734 1.00 98.50 91 ASP A C 1
ATOM 710 O O . ASP A 1 91 ? -15.303 -7.712 -4.776 1.00 98.50 91 ASP A O 1
ATOM 714 N N . ARG A 1 92 ? -13.417 -7.677 -3.564 1.00 98.06 92 ARG A N 1
ATOM 715 C CA . ARG A 1 92 ? -14.115 -7.748 -2.267 1.00 98.06 92 ARG A CA 1
ATOM 716 C C . ARG A 1 92 ? -14.689 -6.406 -1.790 1.00 98.06 92 ARG A C 1
ATOM 718 O O . ARG A 1 92 ? -15.204 -6.340 -0.674 1.00 98.06 92 ARG A O 1
ATOM 725 N N . GLY A 1 93 ? -14.569 -5.342 -2.586 1.00 98.31 93 GLY A N 1
ATOM 726 C CA . GLY A 1 93 ? -15.065 -4.003 -2.264 1.00 98.31 93 GLY A CA 1
ATOM 727 C C . GLY A 1 93 ? -14.233 -3.264 -1.213 1.00 98.31 93 GLY A C 1
ATOM 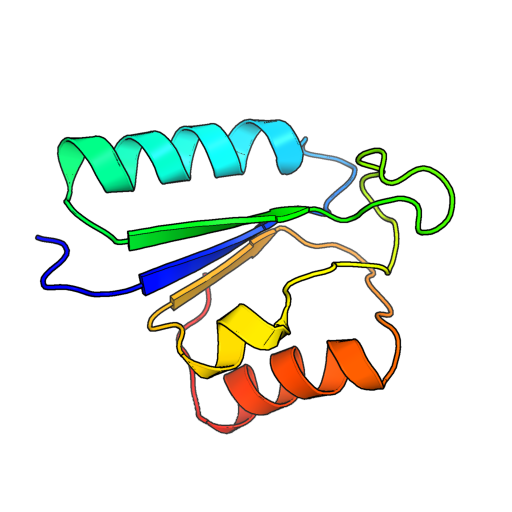728 O O . GLY A 1 93 ? -14.790 -2.495 -0.428 1.00 98.31 93 GLY A O 1
ATOM 729 N N . GLY A 1 94 ? -12.921 -3.517 -1.147 1.00 98.25 94 GLY A N 1
ATOM 730 C CA . GLY A 1 94 ? -12.023 -2.798 -0.244 1.00 98.25 94 GLY A CA 1
ATOM 731 C C . GLY A 1 94 ? -12.018 -1.287 -0.533 1.00 98.25 94 GLY A C 1
ATOM 732 O O . GLY A 1 94 ? -11.962 -0.900 -1.701 1.00 98.25 94 GLY A O 1
ATOM 733 N N . PRO A 1 95 ? -12.098 -0.411 0.487 1.00 98.44 95 PRO A N 1
ATOM 734 C CA . PRO A 1 95 ? -12.104 1.029 0.259 1.00 98.44 95 PRO A CA 1
ATOM 735 C C . PRO A 1 95 ? -10.741 1.511 -0.253 1.00 98.44 95 PRO A C 1
ATOM 737 O O . PRO A 1 95 ? -9.692 1.074 0.218 1.00 98.44 95 PRO A O 1
ATOM 740 N N . VAL A 1 96 ? -10.764 2.451 -1.195 1.00 98.38 96 VAL A N 1
ATOM 741 C CA . VAL A 1 96 ? -9.566 2.998 -1.843 1.00 98.38 96 VAL A CA 1
ATOM 742 C C . VAL A 1 96 ? -9.564 4.514 -1.719 1.00 98.38 96 VAL A C 1
ATOM 744 O O . V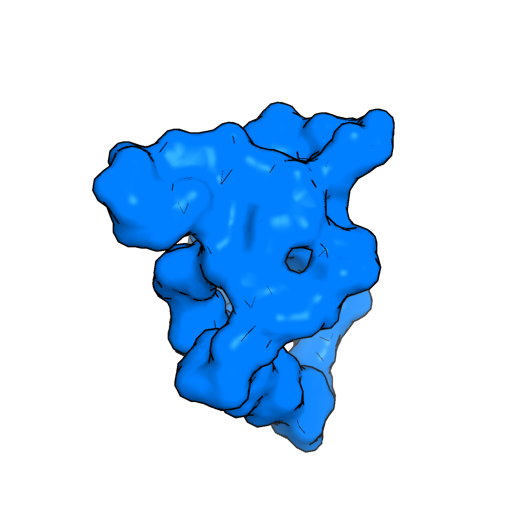AL A 1 96 ? -10.606 5.153 -1.882 1.00 98.38 96 VAL A O 1
ATOM 747 N N . VAL A 1 97 ? -8.387 5.065 -1.430 1.00 97.38 97 VAL A N 1
ATOM 748 C CA . VAL A 1 97 ? -8.065 6.492 -1.550 1.00 97.38 97 VAL A CA 1
ATOM 749 C C . VAL A 1 97 ? -6.983 6.661 -2.599 1.00 97.38 97 VAL A C 1
ATOM 751 O O . VAL A 1 97 ? -5.990 5.899 -2.529 1.00 97.38 97 VAL A O 1
#

Sequence (97 aa):
PGKGRHIVFLAGDHEYRSEETLPALARLLAKHHGFKCTVLFTVDPATGEIVPGNSNMPGIETLDSADLAVVYLRFQAFPPEQMRHFIAYLDRGGPVV

Foldseek 3Di:
DQPVAEEEEEFAADPPPSVPPVVVVQVCCCPPVVHHYHYWAAADPVPRHGDRPHQETPPLLVLVRHQEYEYPHDPHDHDPVNVVSVVVSVVVPRHYD

Radius of gyration: 12.95 Å; Cα contacts (8 Å, |Δi|>4): 195; chains: 1; bounding box: 34×26×32 Å

Nearest PDB structures (foldseek):
  4uqk-assembly1_A  TM=4.503E-01  e=2.526E+00  Rattus norvegicus
  4uq6-assembly1_C  TM=4.503E-01  e=2.880E+00  Rattus norvegicus
  4uqj-assembly1_A  TM=4.503E-01  e=2.880E+00  Rattus norvegicus
  3kg2-assembly1_D  TM=4.503E-01  e=2.880E+00  Rattus norvegicus
  2o6h-assembly1_A  TM=4.081E-01  e=6.324E+00  Brucella melitensis

Secondary structure (DSSP, 8-state):
--TT-EEEEEE--TTTTHHHHHHHHHHHHHHHH--EEEEEE-B-TTT--B-TT-S--TTGGGGGG-SEEEEE--S----HHHHHHHHHHHHTT--B-

Mean predicted aligned error: 2.45 Å

Solvent-accessible surface area (backbone atoms only — not comparable to full-atom values): 5226 Å² total; per-residue (Å²): 111,35,84,81,39,29,40,37,34,41,20,17,23,68,87,77,49,25,76,60,54,50,56,52,52,40,50,49,41,31,74,76,38,48,30,45,60,48,79,38,48,11,26,41,91,88,78,64,46,81,32,56,46,42,47,36,49,78,71,45,63,58,42,74,76,39,65,31,40,37,65,41,62,48,91,66,66,49,50,69,86,50,38,53,27,57,51,52,30,52,76,74,65,52,51,76,84